Protein AF-A0A3D2V5X2-F1 (afdb_monomer)

pLDDT: mean 79.03, std 19.25, range [35.88, 97.62]

Mean predicted aligned error: 13.96 Å

Radius of gyration: 23.34 Å; Cα contacts (8 Å, |Δi|>4): 80; chains: 1; bounding box: 64×42×57 Å

Structure (mmCIF, N/CA/C/O backbone):
data_AF-A0A3D2V5X2-F1
#
_entry.id   AF-A0A3D2V5X2-F1
#
loop_
_atom_site.group_PDB
_atom_site.id
_atom_site.type_symbol
_atom_site.label_atom_id
_atom_site.label_alt_id
_atom_site.label_comp_id
_atom_site.label_asym_id
_atom_site.label_entity_id
_atom_site.label_seq_id
_atom_site.pdbx_PDB_ins_code
_atom_site.Cartn_x
_atom_site.Cartn_y
_atom_site.Cartn_z
_atom_site.occupancy
_atom_site.B_iso_or_equiv
_atom_site.auth_seq_id
_atom_site.auth_comp_id
_atom_site.auth_asym_id
_atom_site.auth_atom_id
_atom_site.pdbx_PDB_model_num
ATOM 1 N N . LEU A 1 1 ? -5.134 0.968 3.058 1.00 35.88 1 LEU A N 1
ATOM 2 C CA . LEU A 1 1 ? -5.577 -0.070 2.102 1.00 35.88 1 LEU A CA 1
ATOM 3 C C . LEU A 1 1 ? -4.829 0.144 0.795 1.00 35.88 1 LEU A C 1
ATOM 5 O O . LEU A 1 1 ? -5.061 1.152 0.140 1.00 35.88 1 LEU A O 1
ATOM 9 N N . PHE A 1 2 ? -3.897 -0.743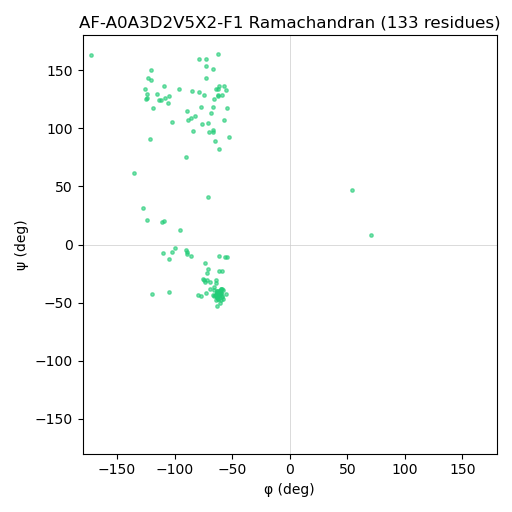 0.454 1.00 40.44 2 PHE A N 1
ATOM 10 C CA . PHE A 1 2 ? -3.245 -0.733 -0.853 1.00 40.44 2 PHE A CA 1
ATOM 11 C C . PHE A 1 2 ? -4.283 -1.187 -1.881 1.00 40.44 2 PHE A C 1
ATOM 13 O O . PHE A 1 2 ? -4.657 -2.356 -1.904 1.00 40.44 2 PHE A O 1
ATOM 20 N N . ALA A 1 3 ? -4.826 -0.257 -2.665 1.00 36.19 3 ALA A N 1
ATOM 21 C CA . ALA A 1 3 ? -5.645 -0.632 -3.807 1.00 36.19 3 ALA A CA 1
ATOM 22 C C . ALA A 1 3 ? -4.725 -1.334 -4.812 1.00 36.19 3 ALA A C 1
ATOM 24 O O . ALA A 1 3 ? -3.758 -0.730 -5.282 1.00 36.19 3 ALA A O 1
ATOM 25 N N . ALA A 1 4 ? -5.001 -2.606 -5.102 1.00 41.97 4 ALA A N 1
ATOM 26 C CA . ALA A 1 4 ? -4.380 -3.323 -6.204 1.00 41.97 4 ALA A CA 1
ATOM 27 C C . ALA A 1 4 ? -4.833 -2.655 -7.510 1.00 41.97 4 ALA A C 1
ATOM 29 O O . ALA A 1 4 ? -5.882 -2.964 -8.062 1.00 41.97 4 ALA A O 1
ATOM 30 N N . SER A 1 5 ? -4.082 -1.650 -7.943 1.00 49.66 5 SER A N 1
ATOM 31 C CA . SER A 1 5 ? -4.123 -1.156 -9.312 1.00 49.66 5 SER A CA 1
ATOM 32 C C . SER A 1 5 ? -3.291 -2.128 -10.141 1.00 49.66 5 SER A C 1
ATOM 34 O O . SER A 1 5 ? -2.177 -2.460 -9.739 1.00 49.66 5 SER A O 1
ATOM 36 N N . GLU A 1 6 ? -3.827 -2.588 -11.274 1.00 62.06 6 GLU A N 1
ATOM 37 C CA . GLU A 1 6 ? -3.208 -3.600 -12.151 1.00 62.06 6 GLU A CA 1
ATOM 38 C C . GLU A 1 6 ? -1.795 -3.215 -12.644 1.00 62.06 6 GLU A C 1
ATOM 40 O O . GLU A 1 6 ? -1.056 -4.062 -13.141 1.00 62.06 6 GLU A O 1
ATOM 45 N N . HIS A 1 7 ? -1.380 -1.960 -12.433 1.00 75.19 7 HIS A N 1
ATOM 46 C CA . HIS A 1 7 ? -0.084 -1.415 -12.839 1.00 75.19 7 HIS A CA 1
ATOM 47 C C . HIS A 1 7 ? 0.675 -0.730 -11.691 1.00 75.19 7 HIS A C 1
ATOM 49 O O . HIS A 1 7 ? 1.407 0.243 -11.894 1.00 75.19 7 HIS A O 1
ATOM 55 N N . LYS A 1 8 ? 0.488 -1.211 -10.456 1.00 82.81 8 LYS A N 1
ATOM 56 C CA . LYS A 1 8 ? 1.277 -0.778 -9.297 1.00 82.81 8 LYS A CA 1
ATOM 57 C C . LYS A 1 8 ? 1.939 -1.961 -8.617 1.00 82.81 8 LYS A C 1
ATOM 59 O O . LYS A 1 8 ? 1.286 -2.935 -8.256 1.00 82.81 8 LYS A O 1
ATOM 64 N N . SER A 1 9 ? 3.238 -1.834 -8.385 1.00 85.50 9 SER A N 1
ATOM 65 C CA . SER A 1 9 ? 4.012 -2.757 -7.564 1.00 85.50 9 SER A CA 1
ATOM 66 C C . SER A 1 9 ? 4.396 -2.068 -6.263 1.00 85.50 9 SER A C 1
ATOM 68 O O . SER A 1 9 ? 4.776 -0.897 -6.255 1.00 85.50 9 SER A O 1
ATOM 70 N N . THR A 1 10 ? 4.269 -2.775 -5.143 1.00 88.62 10 THR A N 1
ATOM 71 C CA . THR A 1 10 ? 4.672 -2.276 -3.826 1.00 88.62 10 THR A CA 1
ATOM 72 C C . THR A 1 10 ? 5.653 -3.254 -3.206 1.00 88.62 10 THR A C 1
ATOM 74 O O . THR A 1 10 ? 5.346 -4.435 -3.059 1.00 88.62 10 THR A O 1
ATOM 77 N N . THR A 1 11 ? 6.808 -2.742 -2.799 1.00 88.00 11 THR A N 1
ATOM 78 C CA . THR A 1 11 ? 7.842 -3.495 -2.089 1.00 88.00 11 THR A CA 1
ATOM 79 C C . THR A 1 11 ? 7.988 -2.920 -0.692 1.00 88.00 11 THR A C 1
ATOM 81 O O . THR A 1 11 ? 8.157 -1.711 -0.540 1.00 88.00 11 THR A O 1
ATOM 84 N N . ILE A 1 12 ? 7.946 -3.779 0.322 1.00 88.00 12 ILE A N 1
ATOM 85 C CA . ILE A 1 12 ? 8.138 -3.399 1.724 1.00 88.00 12 ILE A CA 1
ATOM 86 C C . ILE A 1 12 ? 9.458 -4.004 2.195 1.00 88.00 12 ILE A C 1
ATOM 88 O O . ILE A 1 12 ? 9.644 -5.217 2.102 1.00 88.00 12 ILE A O 1
ATOM 92 N N . ASP A 1 13 ? 10.358 -3.167 2.705 1.00 86.56 13 ASP A N 1
ATOM 93 C CA . ASP A 1 13 ? 11.576 -3.601 3.379 1.00 86.56 13 ASP A CA 1
ATOM 94 C C . ASP A 1 13 ? 11.398 -3.462 4.895 1.00 86.56 13 ASP A C 1
ATOM 96 O O . ASP A 1 13 ? 11.425 -2.373 5.474 1.00 86.56 13 ASP A O 1
ATOM 100 N N . PHE A 1 14 ? 11.224 -4.609 5.546 1.00 83.88 14 PHE A N 1
ATOM 101 C CA . PHE A 1 14 ? 11.075 -4.699 6.996 1.00 83.88 14 PHE A CA 1
ATOM 102 C C . PHE A 1 14 ? 12.390 -4.468 7.756 1.00 83.88 14 PHE A C 1
ATOM 104 O O . PHE A 1 14 ? 12.349 -4.211 8.956 1.00 83.88 14 PHE A O 1
ATOM 111 N N . THR A 1 15 ? 13.545 -4.540 7.086 1.00 86.62 15 THR A N 1
ATOM 112 C CA . THR A 1 15 ? 14.868 -4.315 7.693 1.00 86.62 15 THR A CA 1
ATOM 113 C C . THR A 1 15 ? 15.120 -2.829 7.903 1.00 86.62 15 THR A C 1
ATOM 115 O O . THR A 1 15 ? 15.602 -2.422 8.958 1.00 86.62 15 THR A O 1
ATOM 118 N N . THR A 1 16 ? 14.786 -2.014 6.901 1.00 87.62 16 THR A N 1
ATOM 119 C CA . THR A 1 16 ? 15.006 -0.559 6.920 1.00 87.62 16 THR A CA 1
ATOM 120 C C . THR A 1 16 ? 13.757 0.241 7.284 1.00 87.62 16 THR A C 1
ATOM 122 O O . THR A 1 16 ? 13.841 1.460 7.410 1.00 87.62 16 THR A O 1
ATOM 125 N N . ALA A 1 17 ? 12.612 -0.424 7.483 1.00 87.25 17 ALA A N 1
ATOM 126 C CA . ALA A 1 17 ? 11.312 0.216 7.689 1.00 87.25 17 ALA A CA 1
ATOM 127 C C . ALA A 1 17 ? 10.979 1.213 6.562 1.00 87.25 17 ALA A C 1
ATOM 129 O O . ALA A 1 17 ? 10.563 2.351 6.789 1.00 87.25 17 ALA A O 1
ATOM 130 N N . THR A 1 18 ? 11.172 0.771 5.321 1.00 89.06 18 THR A N 1
ATOM 131 C CA . THR A 1 18 ? 10.832 1.546 4.128 1.00 89.06 18 THR A CA 1
ATOM 132 C C . THR A 1 18 ? 9.816 0.789 3.287 1.00 89.06 18 THR A C 1
ATOM 134 O O . THR A 1 18 ? 9.754 -0.442 3.276 1.00 89.06 18 THR A O 1
ATOM 137 N N . ALA A 1 19 ? 8.982 1.535 2.577 1.00 90.81 19 ALA A N 1
ATOM 138 C CA . ALA A 1 19 ? 8.150 0.991 1.520 1.00 90.81 19 ALA A CA 1
ATOM 139 C C . ALA A 1 19 ? 8.460 1.743 0.232 1.00 90.81 19 ALA A C 1
ATOM 141 O O . ALA A 1 19 ? 8.698 2.946 0.245 1.00 90.81 19 ALA A O 1
ATOM 142 N N . SER A 1 20 ? 8.446 1.047 -0.895 1.00 90.94 20 SER A N 1
ATOM 143 C CA . SER A 1 20 ? 8.540 1.686 -2.199 1.00 90.94 20 SER A CA 1
ATOM 144 C C . SER A 1 20 ? 7.377 1.267 -3.071 1.00 90.94 20 SER A C 1
ATOM 146 O O . SER A 1 20 ? 7.019 0.092 -3.131 1.00 90.94 20 SER A O 1
ATOM 148 N N . VAL A 1 21 ? 6.779 2.255 -3.721 1.00 90.81 21 VAL A N 1
ATOM 149 C CA . VAL A 1 21 ? 5.681 2.068 -4.657 1.00 90.81 21 VAL A CA 1
ATOM 150 C C . VAL A 1 21 ? 6.197 2.450 -6.028 1.00 90.81 21 VAL A C 1
ATOM 152 O O . VAL A 1 21 ? 6.701 3.554 -6.228 1.00 90.81 21 VAL A O 1
ATOM 155 N N . GLN A 1 22 ? 6.074 1.526 -6.966 1.00 91.25 22 GLN A N 1
ATOM 156 C CA . GLN A 1 22 ? 6.332 1.763 -8.370 1.00 91.25 22 GLN A CA 1
ATOM 157 C C . GLN A 1 22 ? 4.991 1.758 -9.097 1.00 91.25 22 GLN A C 1
ATOM 159 O O . GLN A 1 22 ? 4.206 0.823 -8.938 1.00 91.25 22 GLN A O 1
ATOM 164 N N . SER A 1 23 ? 4.711 2.819 -9.849 1.00 88.25 23 SER A N 1
ATOM 165 C CA . SER A 1 23 ? 3.477 2.942 -10.632 1.00 88.25 23 SER A CA 1
ATOM 166 C C . SER A 1 23 ? 3.823 3.105 -12.100 1.00 88.25 23 SER A C 1
ATOM 168 O O . SER A 1 23 ? 4.776 3.807 -12.414 1.00 88.25 23 SER A O 1
ATOM 170 N N . THR A 1 24 ? 3.049 2.489 -12.982 1.00 90.19 24 THR A N 1
ATOM 171 C CA . THR A 1 24 ? 3.100 2.767 -14.420 1.00 90.19 24 THR A CA 1
ATOM 172 C C . THR A 1 24 ? 2.209 3.970 -14.724 1.00 90.19 24 THR A C 1
ATOM 174 O O . THR A 1 24 ? 1.082 4.027 -14.226 1.00 90.19 24 THR A O 1
ATOM 177 N N . SER A 1 25 ? 2.711 4.944 -15.483 1.00 87.69 25 SER A N 1
ATOM 178 C CA . SER A 1 25 ? 1.917 6.091 -15.936 1.00 87.69 25 SER A CA 1
ATOM 179 C C . SER A 1 25 ? 1.023 5.728 -17.123 1.00 87.69 25 SER A C 1
ATOM 181 O O . SER A 1 25 ? 1.299 4.766 -17.841 1.00 87.69 25 SER A O 1
ATOM 183 N N . ASP A 1 26 ? -0.019 6.525 -17.361 1.00 85.81 26 ASP A N 1
ATOM 184 C CA . ASP A 1 26 ? -0.896 6.351 -18.527 1.00 85.81 26 ASP A CA 1
ATOM 185 C C . ASP A 1 26 ? -0.103 6.477 -19.840 1.00 85.81 26 ASP A C 1
ATOM 187 O O . ASP A 1 26 ? -0.270 5.664 -20.743 1.00 85.81 26 ASP A O 1
ATOM 191 N N . GLU A 1 27 ? 0.865 7.403 -19.897 1.00 85.75 27 GLU A N 1
ATOM 192 C CA . GLU A 1 27 ? 1.776 7.558 -21.042 1.00 85.75 27 GLU A CA 1
ATOM 193 C C . GLU A 1 27 ? 2.553 6.266 -21.333 1.00 85.75 27 GLU A C 1
ATOM 195 O O . GLU A 1 27 ? 2.726 5.907 -22.491 1.00 85.75 27 GLU A O 1
ATOM 200 N N . MET A 1 28 ? 2.994 5.536 -20.303 1.00 86.88 28 MET A N 1
ATOM 201 C CA . MET A 1 28 ? 3.700 4.263 -20.478 1.00 86.88 28 MET A CA 1
ATOM 202 C C . MET A 1 28 ? 2.772 3.132 -20.947 1.00 86.88 28 MET A C 1
ATOM 204 O O . MET A 1 28 ? 3.223 2.226 -21.645 1.00 86.88 28 MET A O 1
ATOM 208 N N . LEU A 1 29 ? 1.490 3.164 -20.570 1.00 85.50 29 LEU A N 1
ATOM 209 C CA . LEU A 1 29 ? 0.492 2.188 -21.025 1.00 85.50 29 LEU A CA 1
ATOM 210 C C . LEU A 1 29 ? 0.083 2.423 -22.483 1.00 85.50 29 LEU A C 1
ATOM 212 O O . LEU A 1 29 ? -0.204 1.468 -23.201 1.00 85.50 29 LEU A O 1
ATOM 216 N N . GLU A 1 30 ? 0.080 3.681 -22.915 1.00 86.00 30 GLU A N 1
ATOM 217 C CA . GLU A 1 30 ? -0.256 4.101 -24.279 1.00 86.00 30 GLU A CA 1
ATOM 218 C C . GLU A 1 30 ? 0.963 4.144 -25.218 1.00 86.00 30 GLU A C 1
ATOM 220 O O . GLU A 1 30 ? 0.812 4.401 -26.413 1.00 86.00 30 GLU A O 1
ATOM 225 N N . LEU A 1 31 ? 2.172 3.893 -24.698 1.00 83.75 31 LEU A N 1
ATOM 226 C CA . LEU A 1 31 ? 3.421 4.010 -25.447 1.00 83.75 31 LEU A CA 1
ATOM 227 C C . LEU A 1 31 ? 3.517 2.956 -26.561 1.00 83.75 31 LEU A C 1
ATOM 229 O O . LEU A 1 31 ? 3.937 1.820 -26.337 1.00 83.75 31 LEU A O 1
ATOM 233 N N . ASP A 1 32 ? 3.189 3.355 -27.787 1.00 82.00 32 ASP A N 1
ATOM 234 C CA . ASP A 1 32 ? 3.288 2.506 -28.977 1.00 82.00 32 ASP A CA 1
ATOM 235 C C . ASP A 1 32 ? 4.667 2.630 -29.638 1.00 82.00 32 ASP A C 1
ATOM 237 O O . ASP A 1 32 ? 4.857 3.310 -30.648 1.00 82.00 32 ASP A O 1
ATOM 241 N N . ILE A 1 33 ? 5.672 2.010 -29.018 1.00 80.88 33 ILE A N 1
ATOM 242 C CA . ILE A 1 33 ? 7.049 2.019 -29.519 1.00 80.88 33 ILE A CA 1
ATOM 243 C C . ILE A 1 33 ? 7.552 0.592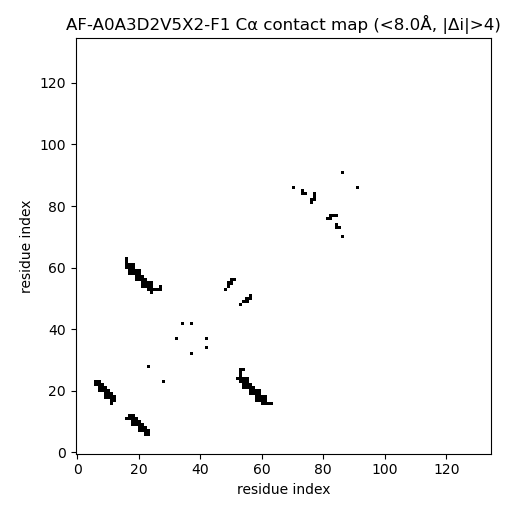 -29.672 1.00 80.88 33 ILE A C 1
ATOM 245 O O . ILE A 1 33 ? 7.598 -0.186 -28.721 1.00 80.88 33 ILE A O 1
ATOM 249 N N . ASN A 1 34 ? 8.012 0.257 -30.880 1.00 82.25 34 ASN A N 1
ATOM 250 C CA . ASN A 1 34 ? 8.715 -0.993 -31.124 1.00 82.25 34 ASN A CA 1
ATOM 251 C C . ASN A 1 34 ? 10.212 -0.817 -30.800 1.00 82.25 34 ASN A C 1
ATOM 253 O O . ASN A 1 34 ? 10.928 -0.194 -31.588 1.00 82.25 34 ASN A O 1
ATOM 257 N N . PRO A 1 35 ? 10.737 -1.403 -29.707 1.00 77.31 35 PRO A N 1
ATOM 258 C CA . PRO A 1 35 ? 12.123 -1.192 -29.279 1.00 77.31 35 PRO A CA 1
ATOM 259 C C . PRO A 1 35 ? 13.167 -1.664 -30.306 1.00 77.31 35 PRO A C 1
ATOM 261 O O . PRO A 1 35 ? 14.300 -1.172 -30.309 1.00 77.31 35 PRO A O 1
ATOM 264 N N . LEU A 1 36 ? 12.796 -2.590 -31.199 1.00 80.62 36 LEU A N 1
ATOM 265 C CA . LEU A 1 36 ? 13.672 -3.085 -32.263 1.00 80.62 36 LEU A CA 1
ATOM 266 C C . LEU A 1 36 ? 13.842 -2.070 -33.398 1.00 80.62 36 LEU A C 1
ATOM 268 O O . LEU A 1 36 ? 14.911 -2.014 -33.999 1.00 80.62 36 LEU A O 1
ATOM 272 N N . ASN A 1 37 ? 12.818 -1.252 -33.649 1.00 87.00 37 ASN A N 1
ATOM 273 C CA . ASN A 1 37 ? 12.785 -0.300 -34.761 1.00 87.00 37 ASN A CA 1
ATOM 274 C C . ASN A 1 37 ? 12.882 1.164 -34.313 1.00 87.00 37 ASN A C 1
ATOM 276 O O . ASN A 1 37 ? 13.012 2.041 -35.162 1.00 87.00 37 ASN A O 1
ATOM 280 N N . ALA A 1 38 ? 12.825 1.427 -33.006 1.00 86.12 38 ALA A N 1
ATOM 281 C CA . ALA A 1 38 ? 12.940 2.768 -32.456 1.00 86.12 38 ALA A CA 1
ATOM 282 C C . ALA A 1 38 ? 14.301 3.395 -32.786 1.00 86.12 38 ALA A C 1
ATOM 284 O O . ALA A 1 38 ? 15.358 2.749 -32.673 1.00 86.12 38 ALA A O 1
ATOM 285 N N . THR A 1 39 ? 14.243 4.665 -33.17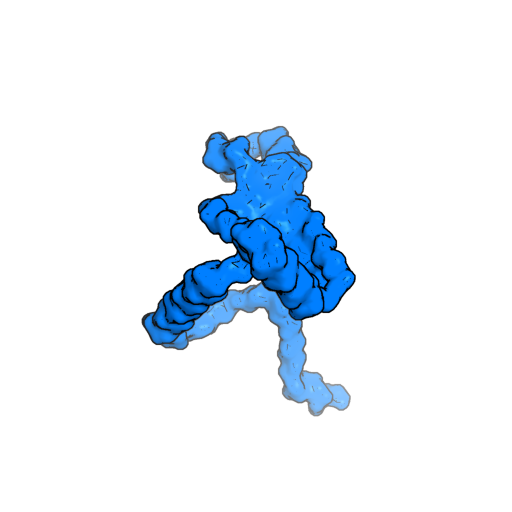1 1.00 91.31 39 THR A N 1
ATOM 286 C CA . THR A 1 39 ? 15.399 5.520 -33.444 1.00 91.31 39 THR A CA 1
ATOM 287 C C . THR A 1 39 ? 16.252 5.712 -32.189 1.00 91.31 39 THR A C 1
ATOM 289 O O . THR A 1 39 ? 15.836 5.418 -31.062 1.00 91.31 39 THR A O 1
ATOM 292 N N . THR A 1 40 ? 17.485 6.181 -32.376 1.00 89.38 40 THR A N 1
ATOM 293 C CA . THR A 1 40 ? 18.397 6.469 -31.260 1.00 89.38 40 THR A CA 1
ATOM 294 C C . THR A 1 40 ? 17.827 7.574 -30.375 1.00 89.38 40 THR A C 1
ATOM 296 O O . THR A 1 40 ? 17.822 7.446 -29.153 1.00 89.38 40 THR A O 1
ATOM 299 N N . GLU A 1 41 ? 17.262 8.606 -30.994 1.00 89.25 41 GLU A N 1
ATOM 300 C CA . GLU A 1 41 ? 16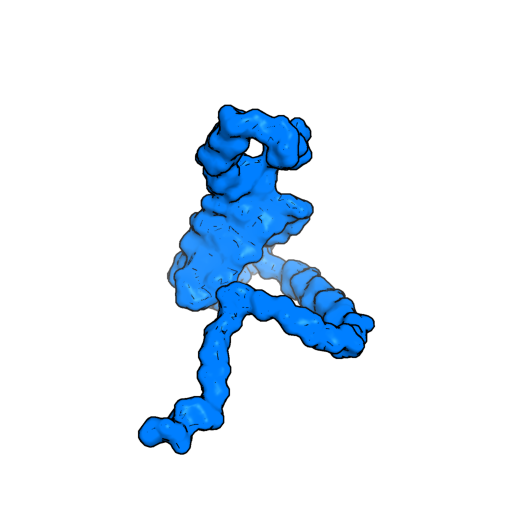.670 9.761 -30.330 1.00 89.25 41 GLU A CA 1
ATOM 301 C C . GLU A 1 41 ? 15.459 9.366 -29.466 1.00 89.25 41 GLU A C 1
ATOM 303 O O . GLU A 1 41 ? 15.334 9.811 -28.324 1.00 89.25 41 GLU A O 1
ATOM 308 N N . GLU A 1 42 ? 14.593 8.474 -29.960 1.00 86.19 42 GLU A N 1
ATOM 309 C CA . GLU A 1 42 ? 13.456 7.947 -29.188 1.00 86.19 42 GLU A CA 1
ATOM 310 C C . GLU A 1 42 ? 13.925 7.132 -27.978 1.00 86.19 42 GLU A C 1
ATOM 312 O O . GLU A 1 42 ? 13.412 7.303 -26.870 1.00 86.19 42 GLU A O 1
ATOM 317 N N . LYS A 1 43 ? 14.938 6.275 -28.157 1.00 88.38 43 LYS A N 1
ATOM 318 C CA . LYS A 1 43 ? 15.500 5.464 -27.065 1.00 88.38 43 LYS A CA 1
ATOM 319 C C . LYS A 1 43 ? 16.122 6.329 -25.976 1.00 88.38 43 LYS A C 1
ATOM 321 O O . LYS A 1 43 ? 15.928 6.039 -24.794 1.00 88.38 43 LYS A O 1
ATOM 326 N N . GLU A 1 44 ? 16.847 7.378 -26.354 1.00 90.56 44 GLU A N 1
ATOM 327 C CA . GLU A 1 44 ? 17.436 8.322 -25.402 1.00 90.56 44 GLU A CA 1
ATOM 328 C C . GLU A 1 44 ? 16.356 9.097 -24.642 1.00 90.56 44 GLU A C 1
ATOM 330 O O . GLU A 1 44 ? 16.419 9.183 -23.414 1.00 90.56 44 GLU A O 1
ATOM 335 N N . SER A 1 45 ? 15.325 9.580 -25.343 1.00 88.50 45 SER A N 1
ATOM 336 C CA . SER A 1 45 ? 14.207 10.309 -24.734 1.00 88.50 45 SER A CA 1
ATOM 337 C C . SER A 1 45 ? 13.454 9.468 -23.696 1.00 88.50 45 SER A C 1
ATOM 339 O O . SER A 1 45 ? 13.245 9.911 -22.564 1.00 88.50 45 SER A O 1
ATOM 341 N N . ILE A 1 46 ? 13.104 8.226 -24.045 1.00 88.88 46 ILE A N 1
ATOM 342 C CA . ILE A 1 46 ? 12.418 7.295 -23.138 1.00 88.88 46 ILE A CA 1
ATOM 343 C C . ILE A 1 46 ? 13.311 6.960 -21.950 1.00 88.88 46 ILE A C 1
ATOM 345 O O . ILE A 1 46 ? 12.863 7.040 -20.810 1.00 88.88 46 ILE A O 1
ATOM 349 N N . SER A 1 47 ? 14.580 6.613 -22.191 1.00 88.62 47 SER A N 1
ATOM 350 C CA . SER A 1 47 ? 15.508 6.231 -21.119 1.00 88.62 47 SER A CA 1
ATOM 351 C C . SER A 1 47 ? 15.695 7.354 -20.101 1.00 88.62 47 SER A C 1
ATOM 353 O O . SER A 1 47 ? 15.738 7.089 -18.900 1.00 88.62 47 SER A O 1
ATOM 355 N N . ALA A 1 48 ? 15.745 8.605 -20.566 1.00 90.88 48 ALA A N 1
ATOM 356 C CA . ALA A 1 48 ? 15.869 9.771 -19.699 1.00 90.88 48 ALA A CA 1
ATOM 357 C C . ALA A 1 48 ? 14.655 9.961 -18.773 1.00 90.88 48 ALA A C 1
ATOM 359 O O . ALA A 1 48 ? 14.814 10.417 -17.643 1.00 90.88 48 ALA A O 1
ATOM 360 N N . ARG A 1 49 ? 13.453 9.595 -19.235 1.00 90.75 49 ARG A N 1
ATOM 361 C CA . ARG A 1 49 ? 12.178 9.812 -18.528 1.00 90.75 49 ARG A CA 1
ATOM 362 C C . ARG A 1 49 ? 11.640 8.550 -17.844 1.00 90.75 49 ARG A C 1
ATOM 364 O O . ARG A 1 49 ? 10.649 8.609 -17.117 1.00 90.75 49 ARG A O 1
ATOM 371 N N . PHE A 1 50 ? 12.280 7.397 -18.052 1.00 88.50 50 PHE A N 1
ATOM 372 C CA . PHE A 1 50 ? 11.714 6.094 -17.700 1.00 88.50 50 PHE A CA 1
ATOM 373 C C . PHE A 1 50 ? 11.416 5.950 -16.206 1.00 88.50 50 PHE A C 1
ATOM 375 O O . PHE A 1 50 ? 10.308 5.591 -15.829 1.00 88.50 50 PHE A O 1
ATOM 382 N N . PHE A 1 51 ? 12.377 6.260 -15.336 1.00 88.00 51 PHE A N 1
ATOM 383 C CA . PHE A 1 51 ? 12.215 6.081 -13.885 1.00 88.00 51 PHE A CA 1
ATOM 384 C C . PHE A 1 51 ? 11.615 7.293 -13.165 1.00 88.00 51 PHE A C 1
ATOM 386 O O . PHE A 1 51 ? 11.348 7.220 -11.965 1.00 88.00 51 PHE A O 1
ATOM 393 N N . THR A 1 52 ? 11.425 8.405 -13.872 1.00 88.50 52 THR A N 1
ATOM 394 C CA . THR A 1 52 ? 10.907 9.656 -13.308 1.00 88.50 52 THR A CA 1
ATOM 395 C C . THR A 1 52 ? 9.456 9.898 -13.694 1.00 88.50 52 THR A C 1
ATOM 397 O O . THR A 1 52 ? 8.674 10.313 -12.846 1.00 88.50 52 THR A O 1
ATOM 400 N N . GLU A 1 53 ? 9.087 9.621 -14.945 1.00 88.00 53 GLU A N 1
ATOM 401 C CA . GLU A 1 53 ? 7.784 9.979 -15.514 1.00 88.00 53 GLU A CA 1
ATOM 402 C C . GLU A 1 53 ? 6.985 8.756 -15.972 1.00 88.00 53 GLU A C 1
ATOM 404 O O . GLU A 1 53 ? 5.790 8.675 -15.699 1.00 88.00 53 GLU A O 1
ATOM 409 N N . LEU A 1 54 ? 7.632 7.784 -16.625 1.00 88.31 54 LEU A N 1
ATOM 410 C CA . LEU A 1 54 ? 6.938 6.608 -17.171 1.00 88.31 54 LEU A CA 1
ATOM 411 C C . LEU A 1 54 ? 6.648 5.554 -16.100 1.00 88.31 54 LEU A C 1
ATOM 413 O O . LEU A 1 54 ? 5.563 4.977 -16.036 1.00 88.31 54 LEU A O 1
ATOM 417 N N . VAL A 1 55 ? 7.633 5.306 -15.243 1.00 90.44 55 VAL A N 1
ATOM 418 C CA . VAL A 1 55 ? 7.565 4.318 -14.170 1.00 90.44 55 VAL A CA 1
ATOM 419 C C . VAL A 1 55 ? 8.135 4.903 -12.870 1.00 90.44 55 VAL A C 1
ATOM 421 O O . VAL A 1 55 ? 9.143 4.403 -12.349 1.00 90.44 55 VAL A O 1
ATOM 424 N N . PRO A 1 56 ? 7.530 5.985 -12.339 1.00 89.75 56 PRO A N 1
ATOM 425 C CA . PRO A 1 56 ? 8.008 6.645 -11.134 1.00 89.75 56 PRO A CA 1
ATOM 426 C C . PRO A 1 56 ? 8.076 5.685 -9.949 1.00 89.75 56 PRO A C 1
ATOM 428 O O . PRO A 1 56 ? 7.149 4.912 -9.672 1.00 89.75 56 PRO A O 1
ATOM 431 N N . ARG A 1 57 ? 9.179 5.791 -9.206 1.00 89.88 57 ARG A N 1
ATOM 432 C CA . ARG A 1 57 ? 9.362 5.131 -7.915 1.00 89.88 57 ARG A CA 1
ATOM 433 C C . ARG A 1 57 ? 9.238 6.153 -6.796 1.00 89.88 57 ARG A C 1
ATOM 435 O O . ARG A 1 57 ? 10.021 7.093 -6.717 1.00 89.88 57 ARG A O 1
ATOM 442 N N . GLN A 1 58 ? 8.296 5.917 -5.894 1.00 90.44 58 GLN A N 1
ATOM 443 C CA . GLN A 1 58 ? 8.151 6.683 -4.667 1.00 90.44 58 GLN A CA 1
ATOM 444 C C . GLN A 1 58 ? 8.647 5.856 -3.486 1.00 90.44 58 GLN A C 1
ATOM 446 O O . GLN A 1 58 ? 8.208 4.723 -3.290 1.00 90.44 58 GLN A O 1
ATOM 451 N N . GLU A 1 59 ? 9.539 6.435 -2.690 1.00 89.62 59 GLU A N 1
ATOM 452 C CA . GLU A 1 59 ? 9.955 5.875 -1.410 1.00 89.62 59 GLU A CA 1
ATOM 453 C C . GLU A 1 59 ? 9.145 6.509 -0.277 1.00 89.62 59 GLU A C 1
ATOM 455 O O . GLU A 1 59 ? 8.923 7.720 -0.231 1.00 89.62 59 GLU A O 1
ATOM 460 N N . LEU A 1 60 ? 8.661 5.664 0.621 1.00 89.62 60 LEU A N 1
ATOM 461 C CA . LEU A 1 60 ? 7.857 6.013 1.774 1.00 89.62 60 LEU A CA 1
ATOM 462 C C . LEU A 1 60 ? 8.632 5.584 3.016 1.00 89.62 60 LEU A C 1
ATOM 464 O O . LEU A 1 60 ? 8.889 4.397 3.227 1.00 89.62 60 LEU A O 1
ATOM 468 N N . SER A 1 61 ? 8.993 6.559 3.847 1.00 84.75 61 SER A N 1
ATOM 469 C CA . SER A 1 61 ? 9.540 6.274 5.170 1.00 84.75 61 SER A CA 1
ATOM 470 C C . SER A 1 61 ? 8.412 5.821 6.089 1.00 84.75 61 SER A C 1
ATOM 472 O O . SER A 1 61 ? 7.381 6.494 6.190 1.00 84.75 61 SER A O 1
ATOM 474 N N . VAL A 1 62 ? 8.601 4.684 6.758 1.00 83.31 62 VAL A N 1
ATOM 475 C CA . VAL A 1 62 ? 7.678 4.230 7.795 1.00 83.31 62 VAL A CA 1
ATOM 476 C C . VAL A 1 62 ? 8.157 4.813 9.124 1.00 83.31 62 VAL A C 1
ATOM 478 O O . VAL A 1 62 ? 9.248 4.469 9.585 1.00 83.31 62 VAL A O 1
ATOM 481 N N . PRO A 1 63 ? 7.383 5.711 9.760 1.00 83.19 63 PRO A N 1
ATOM 482 C CA . PRO A 1 63 ? 7.794 6.305 11.020 1.00 83.19 63 PRO A CA 1
ATOM 483 C C . PRO A 1 63 ? 7.933 5.224 12.094 1.00 83.19 63 PRO A C 1
ATOM 485 O O . PRO A 1 63 ? 7.051 4.380 12.269 1.00 83.19 63 PRO A O 1
ATOM 488 N N . ALA A 1 64 ? 9.035 5.273 12.841 1.00 84.62 64 ALA A N 1
ATOM 489 C CA . ALA A 1 64 ? 9.236 4.392 13.980 1.00 84.62 64 ALA A CA 1
ATOM 490 C C . ALA A 1 64 ? 8.151 4.653 15.035 1.00 84.62 64 ALA A C 1
ATOM 492 O O . ALA A 1 64 ? 7.933 5.790 15.460 1.00 84.62 64 ALA A O 1
ATOM 493 N N . GLY A 1 65 ? 7.468 3.599 15.477 1.00 87.81 65 GLY A N 1
ATOM 494 C CA . GLY A 1 65 ? 6.384 3.743 16.436 1.00 87.81 65 GLY A CA 1
ATOM 495 C C . GLY A 1 65 ? 5.846 2.418 16.948 1.00 87.81 65 GLY A C 1
ATOM 496 O O . GLY A 1 65 ? 6.063 1.355 16.369 1.00 87.81 65 GLY A O 1
ATOM 497 N N . ASN A 1 66 ? 5.113 2.492 18.057 1.00 89.75 66 ASN A N 1
ATOM 498 C CA . ASN A 1 66 ? 4.370 1.351 18.570 1.00 89.75 66 ASN A CA 1
ATOM 499 C C . ASN A 1 66 ? 3.020 1.274 17.843 1.00 89.75 66 ASN A C 1
ATOM 501 O O . ASN A 1 66 ? 2.072 1.993 18.182 1.00 89.75 66 ASN A O 1
ATOM 505 N N . ALA A 1 67 ? 2.960 0.416 16.825 1.00 86.38 67 ALA A N 1
ATOM 506 C CA . ALA A 1 67 ? 1.756 0.193 16.033 1.00 86.38 67 ALA A CA 1
ATOM 507 C C . ALA A 1 67 ? 0.584 -0.301 16.898 1.00 86.38 67 ALA A C 1
ATOM 509 O O . ALA A 1 67 ? -0.512 0.235 16.780 1.00 86.38 67 ALA A O 1
ATOM 510 N N . ILE A 1 68 ? 0.832 -1.217 17.844 1.00 90.06 68 ILE A N 1
ATOM 511 C CA . ILE A 1 68 ? -0.197 -1.753 18.754 1.00 90.06 68 ILE A CA 1
ATOM 512 C C . ILE A 1 68 ? -0.786 -0.649 19.636 1.00 90.06 68 ILE A C 1
ATOM 514 O O . ILE A 1 68 ? -1.999 -0.505 19.751 1.00 90.06 68 ILE A O 1
ATOM 518 N N . ALA A 1 69 ? 0.065 0.193 20.228 1.00 94.38 69 ALA A N 1
ATOM 519 C CA . ALA A 1 69 ? -0.409 1.319 21.033 1.00 94.38 69 ALA A CA 1
ATOM 520 C C . ALA A 1 69 ? -1.190 2.347 20.196 1.00 94.38 69 ALA A C 1
ATOM 522 O O . ALA A 1 69 ? -2.082 3.017 20.715 1.00 94.38 69 ALA A O 1
ATOM 523 N N . SER A 1 70 ? -0.851 2.487 18.913 1.00 92.31 70 SER A N 1
ATOM 524 C CA . SER A 1 70 ? -1.559 3.380 17.993 1.00 92.31 70 SER A CA 1
ATOM 525 C C . SER A 1 70 ? -2.928 2.826 17.610 1.00 92.31 70 SER A C 1
ATOM 527 O O . SER A 1 70 ? -3.901 3.572 17.650 1.00 92.31 70 SER A O 1
ATOM 529 N N . GLU A 1 71 ? -3.020 1.523 17.355 1.00 92.38 71 GLU A N 1
ATOM 530 C CA . GLU A 1 71 ? -4.281 0.822 17.104 1.00 92.38 71 GLU A CA 1
ATOM 531 C C . GLU A 1 71 ? -5.209 0.865 18.326 1.00 92.38 71 GLU A C 1
ATOM 533 O O . GLU A 1 71 ? -6.373 1.236 18.210 1.00 92.38 71 GLU A O 1
ATOM 538 N N . HIS A 1 72 ? -4.695 0.609 19.533 1.00 95.25 72 HIS A N 1
ATOM 539 C CA . HIS A 1 72 ? -5.494 0.733 20.758 1.00 95.25 72 HIS A CA 1
ATOM 540 C C . HIS A 1 72 ? -6.053 2.149 20.956 1.00 95.25 72 HIS A C 1
ATOM 542 O O . HIS A 1 72 ? -7.183 2.315 21.420 1.00 95.25 72 HIS A O 1
ATOM 548 N N . ARG A 1 73 ? -5.268 3.179 20.611 1.00 95.88 73 ARG A N 1
ATOM 549 C CA . ARG A 1 73 ? -5.716 4.575 20.679 1.00 95.88 73 ARG A CA 1
ATOM 550 C C . ARG A 1 73 ? -6.826 4.848 19.667 1.00 95.88 73 ARG A C 1
ATOM 552 O O . ARG A 1 73 ? -7.808 5.488 20.030 1.00 95.88 73 ARG A O 1
ATOM 559 N N . ASP A 1 74 ? -6.682 4.342 18.444 1.00 96.06 74 ASP A N 1
ATOM 560 C CA . ASP A 1 74 ? -7.704 4.436 17.399 1.00 96.06 74 ASP A CA 1
ATOM 561 C C . ASP A 1 74 ? -9.010 3.751 17.827 1.00 96.06 74 ASP A C 1
ATOM 563 O O . ASP A 1 74 ? -10.083 4.339 17.727 1.00 96.06 74 ASP A O 1
ATOM 567 N N . PHE A 1 75 ? -8.926 2.563 18.431 1.00 95.50 75 PHE A N 1
ATOM 568 C CA . PHE A 1 75 ? -10.092 1.864 18.976 1.00 95.50 75 PHE A CA 1
ATOM 569 C C . PHE A 1 75 ? -10.773 2.646 20.098 1.00 95.50 75 PHE A C 1
ATOM 571 O O . PHE A 1 75 ? -11.992 2.814 20.078 1.00 95.50 75 PHE A O 1
ATOM 578 N N . ALA A 1 76 ? -10.009 3.161 21.064 1.00 97.12 76 ALA A N 1
ATOM 579 C CA . ALA A 1 76 ? -10.566 3.976 22.141 1.00 97.12 76 ALA A CA 1
ATOM 580 C C . ALA A 1 76 ? -11.251 5.242 21.597 1.00 97.12 76 ALA A C 1
ATOM 582 O O . ALA A 1 76 ? -12.338 5.613 22.052 1.00 97.12 76 ALA A O 1
ATOM 583 N N . GLN A 1 77 ? -10.655 5.878 20.584 1.00 97.62 77 GLN A N 1
ATOM 584 C CA . GLN A 1 77 ? -11.254 7.019 19.904 1.00 97.62 77 GLN A CA 1
ATOM 585 C C . GLN A 1 77 ? -12.560 6.621 19.211 1.00 97.62 77 GLN A C 1
ATOM 587 O O . GLN A 1 77 ? -13.586 7.222 19.502 1.00 97.62 77 GLN A O 1
ATOM 592 N N . ALA A 1 78 ? -12.557 5.579 18.380 1.00 97.06 78 ALA A N 1
ATOM 593 C CA . ALA A 1 78 ? -13.745 5.086 17.686 1.00 97.06 78 ALA A CA 1
ATOM 594 C C . ALA A 1 78 ? -14.897 4.741 18.647 1.00 97.06 78 ALA A C 1
ATOM 596 O O . ALA A 1 78 ? -16.041 5.118 18.403 1.00 97.06 78 ALA A O 1
ATOM 597 N N . ILE A 1 79 ? -14.597 4.094 19.780 1.00 96.12 79 ILE A N 1
ATOM 598 C CA . ILE A 1 79 ? -15.591 3.784 20.820 1.00 96.12 79 ILE A CA 1
ATOM 599 C C . ILE A 1 79 ? -16.175 5.066 21.419 1.00 96.12 79 ILE A C 1
ATOM 601 O O . ILE A 1 79 ? -17.385 5.163 21.607 1.00 96.12 79 ILE A O 1
ATOM 605 N N . SER A 1 80 ? -15.326 6.048 21.730 1.00 97.38 80 SER A N 1
ATOM 606 C CA . SER A 1 80 ? -15.765 7.286 22.385 1.00 97.38 80 SER A CA 1
ATOM 607 C C . SER A 1 80 ? -16.498 8.254 21.452 1.00 97.38 80 SER A C 1
ATOM 609 O O . SER A 1 80 ? -17.362 8.997 21.913 1.00 97.38 80 SER A O 1
ATOM 611 N N . THR A 1 81 ? -16.188 8.251 20.154 1.00 97.44 81 THR A N 1
ATOM 612 C CA . THR A 1 81 ? -16.756 9.192 19.175 1.00 97.44 81 THR A CA 1
ATOM 613 C C . THR A 1 81 ? -17.810 8.571 18.260 1.00 97.44 81 THR A C 1
ATOM 615 O O . THR A 1 81 ? -18.493 9.298 17.542 1.00 97.44 81 THR A O 1
ATOM 618 N N . GLY A 1 82 ? -17.935 7.241 18.244 1.00 95.44 82 GLY A N 1
ATOM 619 C CA . GLY A 1 82 ? -18.764 6.507 17.285 1.00 95.44 82 GLY A CA 1
ATOM 620 C C . GLY A 1 82 ? -18.214 6.512 15.853 1.00 95.44 82 GLY A C 1
ATOM 621 O O . GLY A 1 82 ? -18.907 6.082 14.932 1.00 95.44 82 GLY A O 1
ATOM 622 N N . GLN A 1 83 ? -16.993 7.016 15.636 1.00 95.19 83 GLN A N 1
ATOM 623 C CA . GLN A 1 83 ? -16.336 6.979 14.329 1.00 95.19 83 GLN A CA 1
ATOM 624 C C . GLN A 1 83 ? -15.873 5.559 13.980 1.00 95.19 83 GLN A C 1
ATOM 626 O O . GLN A 1 83 ? -15.706 4.702 14.844 1.00 95.19 83 GLN A O 1
ATOM 631 N N . SER A 1 84 ? -15.654 5.306 12.690 1.00 95.12 84 SER A N 1
ATOM 632 C CA . SER A 1 84 ? -15.054 4.046 12.241 1.00 95.12 84 SER A CA 1
ATOM 633 C C . SER A 1 84 ? -13.567 3.995 12.585 1.00 95.12 84 SER A C 1
ATOM 635 O O . SER A 1 84 ? -12.872 5.003 12.474 1.00 95.12 84 SER A O 1
ATOM 637 N N . VAL A 1 85 ? -13.090 2.806 12.950 1.00 95.06 85 VAL A N 1
ATOM 638 C CA . VAL A 1 85 ? -11.660 2.522 13.125 1.00 95.06 85 VAL A CA 1
ATOM 639 C C . VAL A 1 85 ? -10.930 2.591 11.785 1.00 95.06 85 VAL A C 1
ATOM 641 O O . VAL A 1 85 ? -11.505 2.287 10.736 1.00 95.06 85 VAL A O 1
ATOM 644 N N . GLN A 1 86 ? -9.650 2.943 11.813 1.00 91.69 86 GLN A N 1
ATOM 645 C CA . GLN A 1 86 ? -8.810 3.001 10.617 1.00 91.69 86 GLN A CA 1
ATOM 646 C C . GLN A 1 86 ? -8.595 1.621 9.994 1.00 91.69 86 GLN A C 1
ATOM 648 O O . GLN A 1 86 ? -8.552 1.490 8.769 1.00 91.69 86 GLN A O 1
ATOM 653 N N . VAL A 1 87 ? -8.474 0.589 10.832 1.00 90.12 87 VAL A N 1
ATOM 654 C CA . VAL A 1 87 ? -8.285 -0.799 10.398 1.00 90.12 87 VAL A CA 1
ATOM 655 C C . VAL A 1 87 ? -9.425 -1.655 10.960 1.00 90.12 87 VAL A C 1
ATOM 657 O O . VAL A 1 87 ? -9.338 -2.150 12.083 1.00 90.12 87 VAL A O 1
ATOM 660 N N . PRO A 1 88 ? -10.538 -1.819 10.219 1.00 91.44 88 PRO A N 1
ATOM 661 C CA . PRO A 1 88 ? -11.654 -2.637 10.678 1.00 91.44 88 PRO A CA 1
ATOM 662 C C . PRO A 1 88 ? -11.317 -4.128 10.606 1.00 91.44 88 PRO A C 1
ATOM 664 O O . PRO A 1 88 ? -10.569 -4.573 9.735 1.00 91.44 88 PRO A O 1
ATOM 667 N N . GLY A 1 89 ? -11.960 -4.937 11.453 1.00 90.38 89 GLY A N 1
ATOM 668 C CA . GLY A 1 89 ? -11.779 -6.396 11.444 1.00 90.38 89 GLY A CA 1
ATOM 669 C C . GLY A 1 89 ? -12.137 -7.062 10.106 1.00 90.38 89 GLY A C 1
ATOM 670 O O . GLY A 1 89 ? -11.612 -8.125 9.780 1.00 90.38 89 GLY A O 1
ATOM 671 N N . THR A 1 90 ? -12.977 -6.416 9.289 1.00 95.38 90 THR A N 1
ATOM 672 C CA . THR A 1 90 ? -13.257 -6.853 7.915 1.00 95.38 90 THR A CA 1
ATOM 673 C C . THR A 1 90 ? -11.999 -6.859 7.050 1.00 95.38 90 THR A C 1
ATOM 675 O O . THR A 1 90 ? -11.789 -7.823 6.329 1.00 95.38 90 THR A O 1
ATOM 678 N N . ALA A 1 91 ? -11.116 -5.864 7.188 1.00 92.00 91 ALA A N 1
ATOM 679 C CA . ALA A 1 91 ? -9.862 -5.811 6.439 1.00 92.00 91 ALA A CA 1
ATOM 680 C C . ALA A 1 91 ? -8.942 -6.994 6.786 1.00 92.00 91 ALA A C 1
ATOM 682 O O . ALA A 1 91 ? -8.337 -7.586 5.896 1.00 92.00 91 ALA A O 1
ATOM 683 N N . GLY A 1 92 ? -8.881 -7.382 8.066 1.00 90.31 92 GLY A N 1
ATOM 684 C CA . GLY A 1 92 ? -8.119 -8.556 8.503 1.00 90.31 92 GLY A CA 1
ATOM 685 C C . GLY A 1 92 ? -8.680 -9.866 7.946 1.00 90.31 92 GLY A C 1
ATOM 686 O O . GLY A 1 92 ? -7.929 -10.709 7.457 1.00 90.31 92 GLY A O 1
ATOM 687 N N . ARG A 1 93 ? -10.009 -10.024 7.957 1.00 96.31 93 ARG A N 1
ATOM 688 C CA . ARG A 1 93 ? -10.680 -11.184 7.352 1.00 96.31 93 ARG A CA 1
ATOM 689 C C . ARG A 1 93 ? -10.411 -11.276 5.847 1.00 96.31 93 ARG A C 1
ATOM 691 O O . ARG A 1 93 ? -10.121 -12.363 5.355 1.00 96.31 93 ARG A O 1
ATOM 698 N N . ASP A 1 94 ? -10.497 -10.161 5.132 1.00 95.19 94 ASP A N 1
ATOM 699 C CA . ASP A 1 94 ? -10.314 -10.136 3.680 1.00 95.19 94 ASP A CA 1
ATOM 700 C C . ASP A 1 94 ? -8.842 -10.418 3.312 1.00 95.19 94 ASP A C 1
ATOM 702 O O . ASP A 1 94 ? -8.566 -11.190 2.394 1.00 95.19 94 ASP A O 1
ATOM 706 N N . ALA A 1 95 ? -7.885 -9.902 4.095 1.00 92.19 95 ALA A N 1
ATOM 707 C CA . ALA A 1 95 ? -6.468 -10.243 3.954 1.00 92.19 95 ALA A CA 1
ATOM 708 C C . ALA A 1 95 ? -6.198 -11.744 4.177 1.00 92.19 95 ALA A C 1
ATOM 710 O O . ALA A 1 95 ? -5.435 -12.357 3.427 1.00 92.19 95 ALA A O 1
ATOM 711 N N . LEU A 1 96 ? -6.850 -12.358 5.173 1.00 95.81 96 LEU A N 1
ATOM 712 C CA . LEU A 1 96 ? -6.740 -13.796 5.426 1.00 95.81 96 LEU A CA 1
ATOM 713 C C . LEU A 1 96 ? -7.279 -14.627 4.254 1.00 95.81 96 LEU A C 1
ATOM 715 O O . LEU A 1 96 ? -6.666 -15.629 3.890 1.00 95.81 96 LEU A O 1
ATOM 719 N N . ALA A 1 97 ? -8.391 -14.211 3.642 1.00 96.19 97 ALA A N 1
ATOM 720 C CA . ALA A 1 97 ? -8.948 -14.894 2.476 1.00 96.19 97 ALA A CA 1
ATOM 721 C C . ALA A 1 97 ? -7.944 -14.941 1.309 1.00 96.19 97 ALA A C 1
ATOM 723 O O . ALA A 1 97 ? -7.720 -16.008 0.739 1.00 96.19 97 ALA A O 1
ATOM 724 N N . VAL A 1 98 ? -7.270 -13.821 1.023 1.00 94.56 98 VAL A N 1
ATOM 725 C CA . VAL A 1 98 ? -6.220 -13.748 -0.009 1.00 94.56 98 VAL A CA 1
ATOM 726 C C . VAL A 1 98 ? -5.029 -14.646 0.336 1.00 94.56 98 VAL A C 1
ATOM 728 O O . VAL A 1 98 ? -4.534 -15.376 -0.522 1.00 94.56 98 VAL A O 1
ATOM 731 N N . ALA A 1 99 ? -4.571 -14.637 1.591 1.00 92.69 99 ALA A N 1
ATOM 732 C CA . ALA A 1 99 ? -3.461 -15.486 2.022 1.00 92.69 99 ALA A CA 1
ATOM 733 C C . ALA A 1 99 ? -3.771 -16.983 1.833 1.00 92.69 99 ALA A C 1
ATOM 735 O O . ALA A 1 99 ? -2.927 -17.737 1.342 1.00 92.69 99 ALA A O 1
ATOM 736 N N . LEU A 1 100 ? -4.996 -17.402 2.164 1.00 95.94 100 LEU A N 1
ATOM 737 C CA . LEU A 1 100 ? -5.458 -18.776 1.965 1.00 95.94 100 LEU A CA 1
ATOM 738 C C . LEU A 1 100 ? -5.546 -19.146 0.480 1.00 95.94 100 LEU A C 1
ATOM 740 O O . LEU A 1 100 ? -5.169 -20.255 0.107 1.00 95.94 100 LEU A O 1
ATOM 744 N N . GLU A 1 101 ? -5.989 -18.228 -0.377 1.00 95.38 101 GLU A N 1
ATOM 745 C CA . GLU A 1 101 ? -6.022 -18.443 -1.825 1.00 95.38 101 GLU A CA 1
ATOM 746 C C . GLU A 1 101 ? -4.612 -18.634 -2.406 1.00 95.38 101 GLU A C 1
ATOM 748 O O . GLU A 1 101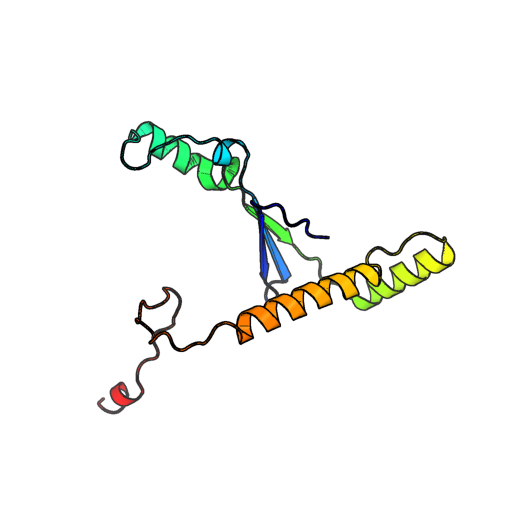 ? -4.373 -19.572 -3.172 1.00 95.38 101 GLU A O 1
ATOM 753 N N . ILE A 1 102 ? -3.652 -17.792 -2.008 1.00 89.94 102 ILE A N 1
ATOM 754 C CA . ILE A 1 102 ? -2.243 -17.930 -2.408 1.00 89.94 102 ILE A CA 1
ATOM 755 C C . ILE A 1 102 ? -1.711 -19.297 -1.973 1.00 89.94 102 ILE A C 1
ATOM 757 O O . ILE A 1 102 ? -1.116 -20.013 -2.780 1.00 89.94 102 ILE A O 1
ATOM 761 N N . GLN A 1 103 ? -1.966 -19.689 -0.723 1.00 93.06 103 GLN A N 1
ATOM 762 C CA . GLN A 1 103 ? -1.546 -20.985 -0.201 1.00 93.06 103 GLN A CA 1
ATOM 763 C C . GLN A 1 103 ? -2.135 -22.147 -1.021 1.00 93.06 103 GLN A C 1
ATOM 765 O O . GLN A 1 103 ? -1.409 -23.071 -1.389 1.00 93.06 103 GLN A O 1
ATOM 770 N N . GLN A 1 104 ? -3.429 -22.101 -1.351 1.00 93.00 104 GLN A N 1
ATOM 771 C CA . GLN A 1 104 ? -4.080 -23.120 -2.180 1.00 93.00 104 GLN A CA 1
ATOM 772 C C . GLN A 1 104 ? -3.449 -23.218 -3.574 1.00 93.00 104 GLN A C 1
ATOM 774 O O . GLN A 1 104 ? -3.192 -24.323 -4.054 1.00 93.00 104 GLN A O 1
ATOM 779 N N . ARG A 1 105 ? -3.149 -22.079 -4.211 1.00 90.56 105 ARG A N 1
ATOM 780 C CA . ARG A 1 105 ? -2.491 -22.042 -5.526 1.00 90.56 105 ARG A CA 1
ATOM 781 C C . ARG A 1 105 ? -1.088 -22.636 -5.477 1.00 90.56 105 ARG A C 1
ATOM 783 O O . ARG A 1 105 ? -0.745 -23.426 -6.350 1.00 90.56 105 ARG A O 1
ATOM 790 N N . LEU A 1 106 ? -0.304 -22.310 -4.449 1.00 85.75 106 LEU A N 1
ATOM 791 C CA . LEU A 1 106 ? 1.032 -22.880 -4.266 1.00 85.75 106 LEU A CA 1
ATOM 792 C C . LEU A 1 106 ? 0.983 -24.404 -4.085 1.00 85.75 106 LEU A C 1
ATOM 794 O O . LEU A 1 106 ? 1.793 -25.104 -4.678 1.00 85.75 106 LEU A O 1
ATOM 798 N N . HIS A 1 107 ? 0.006 -24.934 -3.342 1.00 82.31 107 HIS A N 1
ATOM 799 C CA . HIS A 1 107 ? -0.168 -26.385 -3.198 1.00 82.31 107 HIS A CA 1
ATOM 800 C C . HIS A 1 107 ? -0.638 -27.085 -4.482 1.00 82.31 107 HIS A C 1
ATOM 802 O O . HIS A 1 107 ? -0.290 -28.244 -4.702 1.00 82.31 107 HIS A O 1
ATOM 808 N N . ALA A 1 108 ? -1.435 -26.414 -5.318 1.00 76.06 108 ALA A N 1
ATOM 809 C CA . ALA A 1 108 ? -1.898 -26.963 -6.592 1.00 76.06 108 ALA A CA 1
ATOM 810 C C . ALA A 1 108 ? -0.780 -27.031 -7.650 1.00 76.06 108 ALA A C 1
ATOM 812 O O . ALA A 1 108 ? -0.837 -27.861 -8.561 1.00 76.06 108 ALA A O 1
ATOM 813 N N . VAL A 1 109 ? 0.250 -26.186 -7.532 1.00 69.19 109 VAL A N 1
ATOM 814 C CA . VAL A 1 109 ? 1.437 -26.236 -8.389 1.00 69.19 109 VAL A CA 1
ATOM 815 C C . VAL A 1 109 ? 2.323 -27.397 -7.944 1.00 69.19 109 VAL A C 1
ATOM 817 O O . VAL A 1 109 ? 3.037 -27.342 -6.947 1.00 69.19 109 VAL A O 1
ATOM 820 N N . ARG A 1 110 ? 2.296 -28.483 -8.715 1.00 54.38 110 ARG A N 1
ATOM 821 C CA . ARG A 1 110 ? 3.220 -29.603 -8.547 1.00 54.38 110 ARG A CA 1
ATOM 822 C C . ARG A 1 110 ? 4.626 -29.134 -8.938 1.00 54.38 110 ARG A C 1
ATOM 824 O O . ARG A 1 110 ? 4.875 -28.852 -10.108 1.00 54.38 110 ARG A O 1
ATOM 831 N N . HIS A 1 111 ? 5.543 -29.056 -7.977 1.00 56.03 111 HIS A N 1
ATOM 832 C CA . HIS A 1 111 ? 6.955 -28.707 -8.190 1.00 56.03 111 HIS A CA 1
ATOM 833 C C . HIS A 1 111 ? 7.756 -29.820 -8.913 1.00 56.03 111 HIS A C 1
ATOM 835 O O . HIS A 1 111 ? 8.894 -30.094 -8.552 1.00 56.03 111 HIS A O 1
ATOM 841 N N . ASP A 1 112 ? 7.187 -30.469 -9.934 1.00 49.91 112 ASP A N 1
ATOM 842 C CA . ASP A 1 112 ? 7.846 -31.551 -10.689 1.00 49.91 112 ASP A CA 1
ATOM 843 C C . ASP A 1 112 ? 8.536 -31.051 -11.974 1.00 49.91 112 ASP A C 1
ATOM 845 O O . ASP A 1 112 ? 8.954 -31.846 -12.816 1.00 49.91 112 ASP A O 1
ATOM 849 N N . ALA A 1 113 ? 8.703 -29.736 -12.140 1.00 50.50 113 ALA A N 1
ATOM 850 C CA . ALA A 1 113 ? 9.593 -29.220 -13.170 1.00 50.50 113 ALA A CA 1
ATOM 851 C C . ALA A 1 113 ? 11.046 -29.380 -12.682 1.00 50.50 113 ALA A C 1
ATOM 853 O O . ALA A 1 113 ? 11.399 -28.788 -11.656 1.00 50.50 113 ALA A O 1
ATOM 854 N N . PRO A 1 114 ? 11.906 -30.159 -13.368 1.00 44.91 114 PRO A N 1
ATOM 855 C CA . PRO A 1 114 ? 13.323 -30.188 -13.039 1.00 44.91 114 PRO A CA 1
ATOM 856 C C . PRO A 1 114 ? 13.846 -28.755 -13.094 1.00 44.91 114 PRO A C 1
ATOM 858 O O . PRO A 1 114 ? 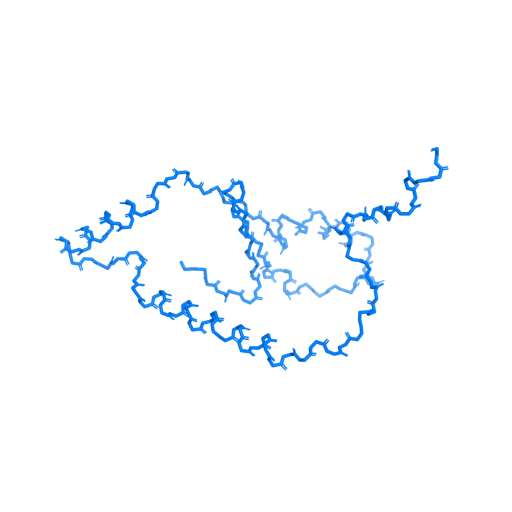13.551 -28.028 -14.043 1.00 44.91 114 PRO A O 1
ATOM 861 N N . HIS A 1 115 ? 14.604 -28.351 -12.073 1.00 50.97 115 HIS A N 1
ATOM 862 C CA . HIS A 1 115 ? 15.348 -27.096 -12.066 1.00 50.97 115 HIS A CA 1
ATOM 863 C C . HIS A 1 115 ? 16.210 -27.028 -13.338 1.00 50.97 115 HIS A C 1
ATOM 865 O O . HIS A 1 115 ? 17.342 -27.507 -13.369 1.00 50.97 115 HIS A O 1
ATOM 871 N N . THR A 1 116 ? 15.693 -26.431 -14.410 1.00 48.62 116 THR A N 1
ATOM 872 C CA . THR A 1 116 ? 16.519 -25.940 -15.505 1.00 48.62 116 THR A CA 1
ATOM 873 C C . THR A 1 116 ? 17.255 -24.753 -14.913 1.00 48.62 116 THR A C 1
ATOM 875 O O . THR A 1 116 ? 16.671 -23.687 -14.731 1.00 48.62 116 THR A O 1
ATOM 878 N N . GLY A 1 117 ? 18.486 -25.000 -14.469 1.00 44.03 117 GLY A N 1
ATOM 879 C CA . GLY A 1 117 ? 19.326 -24.054 -13.750 1.00 44.03 117 GLY A CA 1
ATOM 880 C C . GLY A 1 117 ? 19.635 -22.813 -14.576 1.00 44.03 117 GLY A C 1
ATOM 881 O O . GLY A 1 117 ? 20.714 -22.703 -15.148 1.00 44.03 117 GLY A O 1
ATOM 882 N N . VAL A 1 118 ? 18.708 -21.861 -14.599 1.00 48.56 118 VAL A N 1
ATOM 883 C CA . VAL A 1 118 ? 19.030 -20.470 -14.882 1.00 48.56 118 VAL A CA 1
ATOM 884 C C . VAL A 1 118 ? 19.378 -19.851 -13.527 1.00 48.56 118 VAL A C 1
ATOM 886 O O . VAL A 1 118 ? 18.492 -19.723 -12.678 1.00 48.56 118 VAL A O 1
ATOM 889 N N . PRO A 1 119 ? 20.661 -19.562 -13.250 1.00 42.78 119 PRO A N 1
ATOM 890 C CA . PRO A 1 119 ? 21.056 -18.982 -11.977 1.00 42.78 119 PRO A CA 1
ATOM 891 C C . PRO A 1 119 ? 20.389 -17.615 -11.808 1.00 42.78 119 PRO A C 1
ATOM 893 O O . PRO A 1 119 ? 20.460 -16.760 -12.689 1.00 42.78 119 PRO A O 1
ATOM 896 N N . SER A 1 120 ? 19.737 -17.414 -10.661 1.00 42.78 120 SER A N 1
ATOM 897 C CA . SER A 1 120 ? 19.250 -16.095 -10.261 1.00 42.78 120 SER A CA 1
ATOM 898 C C . SER A 1 120 ? 20.455 -15.164 -10.063 1.00 42.78 120 SER A C 1
ATOM 900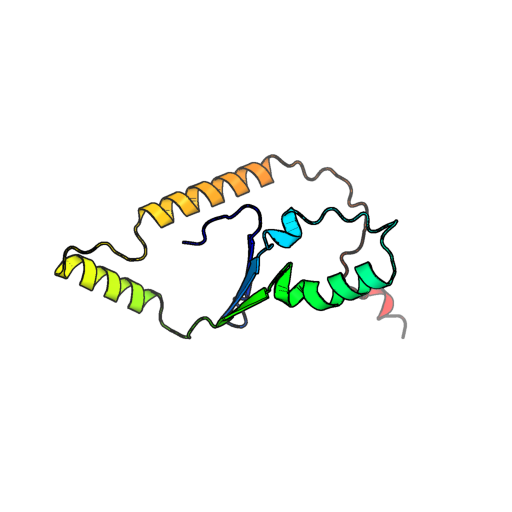 O O . SER A 1 120 ? 21.403 -15.577 -9.380 1.00 42.78 120 SER A O 1
ATOM 902 N N . PRO A 1 121 ? 20.433 -13.924 -10.594 1.00 50.22 121 PRO A N 1
ATOM 903 C CA . PRO A 1 121 ? 21.558 -12.986 -10.511 1.00 50.22 121 PRO A CA 1
ATOM 904 C C . PRO A 1 121 ? 21.934 -12.592 -9.072 1.00 50.22 121 PRO A C 1
ATOM 906 O O . PRO A 1 121 ? 23.000 -12.025 -8.864 1.00 50.22 121 PRO A O 1
ATOM 909 N N . ASN A 1 122 ? 21.108 -12.948 -8.080 1.00 46.84 122 ASN A N 1
ATOM 910 C CA . ASN A 1 122 ? 21.345 -12.670 -6.662 1.00 46.84 122 ASN A CA 1
ATOM 911 C C . ASN A 1 122 ? 21.639 -13.923 -5.820 1.00 46.84 122 ASN A C 1
ATOM 913 O O . ASN A 1 122 ? 21.496 -13.885 -4.600 1.00 46.84 122 ASN A O 1
ATOM 917 N N . THR A 1 123 ? 22.040 -15.040 -6.432 1.00 38.44 123 THR A N 1
ATOM 918 C CA . THR A 1 123 ? 22.490 -16.204 -5.653 1.00 38.44 123 THR A CA 1
ATOM 919 C C . THR A 1 123 ? 23.955 -15.991 -5.264 1.00 38.44 123 THR A C 1
ATOM 921 O O . THR A 1 123 ? 24.805 -16.032 -6.156 1.00 38.44 123 THR A O 1
ATOM 924 N N . PRO A 1 124 ? 24.303 -15.756 -3.981 1.00 39.94 124 PRO A N 1
ATOM 925 C CA . PRO A 1 124 ? 25.703 -15.746 -3.585 1.00 39.94 124 PRO A CA 1
ATOM 926 C C . PRO A 1 124 ? 26.298 -17.110 -3.932 1.00 39.94 124 PRO A C 1
ATOM 928 O O . PRO A 1 124 ? 25.716 -18.150 -3.615 1.00 39.94 124 PRO A O 1
ATOM 931 N N . ALA A 1 125 ? 27.430 -17.106 -4.636 1.00 44.78 125 ALA A N 1
ATOM 932 C CA . ALA A 1 125 ? 28.126 -18.325 -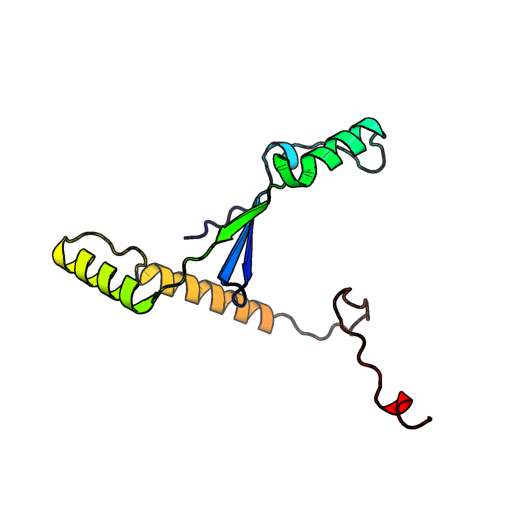5.009 1.00 44.78 125 ALA A CA 1
ATOM 933 C C . ALA A 1 125 ? 28.462 -19.110 -3.735 1.00 44.78 125 ALA A C 1
ATOM 935 O O . ALA A 1 125 ? 29.343 -18.724 -2.967 1.00 44.78 125 ALA A O 1
ATOM 936 N N . LEU A 1 126 ? 27.749 -20.211 -3.494 1.00 40.59 126 LEU A N 1
ATOM 937 C CA . LEU A 1 126 ? 28.160 -21.185 -2.496 1.00 40.59 126 LEU A CA 1
ATOM 938 C C . LEU A 1 126 ? 29.448 -21.823 -3.014 1.00 40.59 126 LEU A C 1
ATOM 940 O O . LEU A 1 126 ? 29.418 -22.730 -3.847 1.00 40.59 126 LEU A O 1
ATOM 944 N N . ILE A 1 127 ? 30.589 -21.314 -2.545 1.00 43.62 127 ILE A N 1
ATOM 945 C CA . ILE A 1 127 ? 31.882 -21.973 -2.706 1.00 43.62 127 ILE A CA 1
ATOM 946 C C . ILE A 1 127 ? 31.714 -23.384 -2.147 1.00 43.62 127 ILE A C 1
ATOM 948 O O . ILE A 1 127 ? 31.386 -23.581 -0.975 1.00 43.62 127 ILE A O 1
ATOM 952 N N . SER A 1 128 ? 31.884 -24.382 -3.009 1.00 48.50 128 SER A N 1
ATOM 953 C CA . SER A 1 128 ? 31.780 -25.773 -2.596 1.00 48.50 128 SER A CA 1
ATOM 954 C C . SER A 1 128 ? 32.929 -26.084 -1.634 1.00 48.50 128 SER A C 1
ATOM 956 O O . SER A 1 128 ? 34.095 -25.916 -1.987 1.00 48.50 128 SER A O 1
ATOM 958 N N . LEU A 1 129 ? 32.613 -26.589 -0.436 1.00 44.50 129 LEU A N 1
ATOM 959 C CA . LEU A 1 129 ? 33.574 -26.978 0.613 1.00 44.50 129 LEU A CA 1
ATOM 960 C C . LEU A 1 129 ? 34.656 -27.977 0.151 1.00 44.50 129 LEU A C 1
ATOM 962 O O . LEU A 1 129 ? 35.644 -28.177 0.850 1.00 44.50 129 LEU A O 1
ATOM 966 N N . ARG A 1 130 ? 34.526 -28.579 -1.040 1.00 45.38 130 ARG A N 1
ATOM 967 C CA . ARG A 1 130 ? 35.582 -29.395 -1.662 1.00 45.38 130 ARG A CA 1
ATOM 968 C C . ARG A 1 130 ? 36.785 -28.584 -2.160 1.00 45.38 130 ARG A C 1
ATOM 970 O O . ARG A 1 130 ? 37.853 -29.162 -2.305 1.00 45.38 130 ARG A O 1
ATOM 977 N N . GLN A 1 131 ? 36.638 -27.279 -2.400 1.00 48.22 131 GLN A N 1
ATOM 978 C CA . GLN A 1 131 ? 37.735 -26.412 -2.855 1.00 48.22 131 GLN A CA 1
ATOM 979 C C . GLN A 1 131 ? 38.589 -25.845 -1.707 1.00 48.22 131 GLN A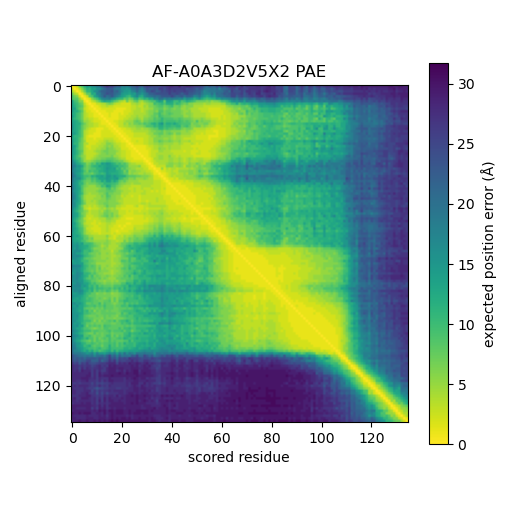 C 1
ATOM 981 O O . GLN A 1 131 ? 39.656 -25.303 -1.966 1.00 48.22 131 GLN A O 1
ATOM 986 N N . LEU A 1 132 ? 38.162 -26.001 -0.448 1.00 43.22 132 LEU A N 1
ATOM 987 C CA . LEU A 1 132 ? 38.880 -25.494 0.731 1.00 43.22 132 LEU A CA 1
ATOM 988 C C . LEU A 1 132 ? 39.910 -26.476 1.323 1.00 43.22 132 LEU A C 1
ATOM 990 O O . LEU A 1 132 ? 40.682 -26.071 2.179 1.00 43.22 132 LEU A O 1
ATOM 994 N N . ASN A 1 133 ? 39.969 -27.730 0.855 1.00 41.12 133 ASN A N 1
ATOM 995 C CA . ASN A 1 133 ? 40.887 -28.757 1.383 1.00 41.12 133 ASN A CA 1
ATOM 996 C C . ASN A 1 133 ? 42.041 -29.128 0.429 1.00 41.12 133 ASN A C 1
ATOM 998 O O . ASN A 1 133 ? 42.618 -30.206 0.555 1.00 41.12 133 ASN A O 1
ATOM 1002 N N . ALA A 1 134 ? 42.371 -28.268 -0.536 1.00 49.84 134 ALA A N 1
ATOM 1003 C CA . ALA A 1 134 ? 43.483 -28.488 -1.469 1.00 49.84 134 ALA A CA 1
ATOM 1004 C C . ALA A 1 134 ? 44.518 -27.344 -1.477 1.00 49.84 134 ALA A C 1
ATOM 1006 O O . ALA A 1 134 ? 45.246 -27.199 -2.458 1.00 49.84 134 ALA A O 1
ATOM 1007 N N . ALA A 1 135 ? 44.574 -26.545 -0.407 1.00 41.09 135 ALA A N 1
ATOM 1008 C CA . ALA A 1 135 ? 45.597 -25.523 -0.185 1.00 41.09 135 ALA A CA 1
ATOM 1009 C C . ALA A 1 135 ? 46.439 -25.869 1.047 1.00 41.09 135 ALA A C 1
ATOM 1011 O O . ALA A 1 135 ? 45.832 -26.294 2.057 1.00 41.09 135 ALA A O 1
#

Foldseek 3Di:
DPPPDVFKDKDADPPQQKIKIKGADPCLVVDPDDPVPDDPVRVVVCVVCVCPPGIDMDMDHHDDDDPVVVQVVQVVCCVVPVDDRPCDVVNVVVVVVVVVVVVVVVVVDDPPDPCPDPDDPPDDPPPPPVVVPPD

Solvent-accessible surface area (backbone atoms only — not comparable to full-atom values): 8544 Å² total; per-residue (Å²): 132,88,75,87,46,100,55,54,50,77,49,75,41,83,89,79,40,34,35,35,41,36,38,59,30,70,68,52,75,66,57,89,71,56,82,90,76,55,52,72,68,55,52,51,55,47,63,74,35,34,62,70,61,30,37,28,67,46,80,41,80,55,80,89,73,63,62,66,65,50,51,53,49,41,48,54,46,18,70,75,71,72,48,80,50,94,77,47,71,63,60,57,54,53,53,50,53,52,53,52,52,53,51,52,52,58,69,69,53,73,86,79,68,75,82,75,82,70,79,61,96,82,62,77,81,78,76,58,77,79,72,72,76,80,120

Sequence (135 aa):
LFAASEHKSTTIDFTTATASVQSTSDEMLELDINPLNATTEEKESISARFFTELVPRQELSVPAGNAIASEHRDFAQAISTGQSVQVPGTAGRDALAVALEIQQRLHAVRHDAPHTGVPSPNTPALISLRQLNAA

Secondary structure (DSSP, 8-state):
-----TTEEEEEETTTTEEEEEE--HHHHS----TTT--HHHHHHHHHHIIIIIS-EEEEE-----HHHHHHHHHHHHHHH-PPPSS-HHHHHHHHHHHHHHHHHHHHS---S-------TT------GGGSS--